Pr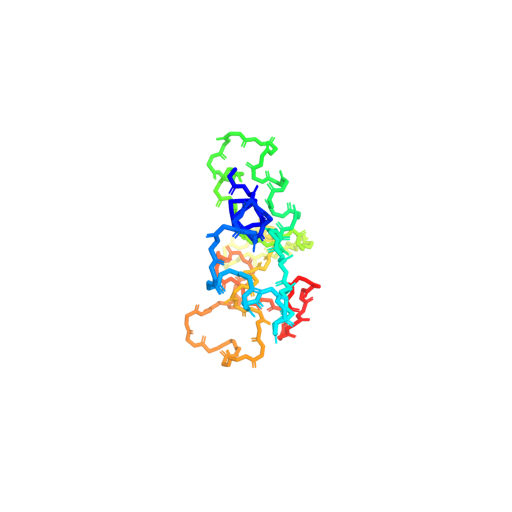otein AF-A0A2G9TCB2-F1 (afdb_monomer_lite)

pLDDT: mean 94.55, std 7.41, range [45.91, 98.31]

Sequence (111 aa):
MYGELVFQLIADYDTDPLVHRAVDQLNFYLFPVLNPDGYEYSRSGVSPMIRLWRKNRSAMICKKDQWFRERCCGGVDLNRNFDWFWGEIGSSSDRCSEIYQGKAPFSEAES

InterPro domains:
  IPR000834 Peptidase M14, carboxypeptidase A [PF00246] (5-110)
  IPR000834 Peptidase M14, carboxypeptidase A [PS52035] (1-111)

Structure (mmCIF, N/CA/C/O backbone):
data_AF-A0A2G9TCB2-F1
#
_entry.id   AF-A0A2G9TCB2-F1
#
loop_
_atom_site.group_PDB
_atom_site.id
_atom_site.type_symbol
_atom_site.label_atom_id
_atom_site.label_alt_id
_atom_site.label_comp_id
_atom_site.label_asym_id
_atom_site.label_entity_id
_atom_site.label_seq_id
_atom_site.pdbx_PDB_ins_code
_atom_site.Cartn_x
_atom_site.Cartn_y
_atom_site.Cartn_z
_atom_site.occupancy
_atom_site.B_iso_or_equiv
_atom_site.auth_seq_id
_atom_site.auth_comp_id
_atom_site.auth_asym_id
_atom_site.auth_atom_id
_atom_site.pdbx_PDB_model_num
ATOM 1 N N . MET A 1 1 ? 3.662 3.176 16.677 1.00 45.91 1 MET A N 1
ATOM 2 C CA . MET A 1 1 ? 2.333 3.815 16.606 1.00 45.91 1 MET A CA 1
ATOM 3 C C . MET A 1 1 ? 1.400 2.963 15.737 1.00 45.91 1 MET A C 1
ATOM 5 O O . MET A 1 1 ? 0.760 3.462 14.829 1.00 45.91 1 MET A O 1
ATOM 9 N N . TYR A 1 2 ? 1.361 1.652 15.989 1.00 51.06 2 TYR A N 1
ATOM 10 C CA . TYR A 1 2 ? 0.384 0.729 15.410 1.00 51.06 2 TYR A CA 1
ATOM 11 C C . TYR A 1 2 ? -0.328 0.130 16.614 1.00 51.06 2 TYR A C 1
ATOM 13 O O . TYR A 1 2 ? 0.355 -0.345 17.520 1.00 51.06 2 TYR A O 1
ATOM 21 N N . GLY A 1 3 ? -1.653 0.226 16.667 1.00 62.31 3 GLY A N 1
ATOM 22 C CA . GLY A 1 3 ? -2.432 -0.374 17.751 1.00 62.31 3 GLY A CA 1
ATOM 23 C C . GLY A 1 3 ? -3.238 0.587 18.614 1.00 62.31 3 GLY A C 1
ATOM 24 O O . GLY A 1 3 ? -3.885 0.106 19.525 1.00 62.31 3 GLY A O 1
ATOM 25 N N . GLU A 1 4 ? -3.267 1.893 18.339 1.00 85.12 4 GLU A N 1
ATOM 26 C CA . GLU A 1 4 ? -4.092 2.818 19.136 1.00 85.12 4 GLU A CA 1
ATOM 27 C C . GLU A 1 4 ? -5.590 2.507 18.995 1.00 85.12 4 GLU A C 1
ATOM 29 O O . GLU A 1 4 ? -6.279 2.398 19.998 1.00 85.12 4 GLU A O 1
ATOM 34 N N . LEU A 1 5 ? -6.065 2.208 17.778 1.00 89.69 5 LEU A N 1
ATOM 35 C CA . LEU A 1 5 ? -7.454 1.784 17.560 1.00 89.69 5 LEU A CA 1
ATOM 36 C C . LEU A 1 5 ? -7.759 0.415 18.184 1.00 89.69 5 LEU A C 1
ATOM 38 O O . LEU A 1 5 ? -8.781 0.261 18.834 1.00 89.69 5 LEU A O 1
ATOM 42 N N . VAL A 1 6 ? -6.879 -0.581 18.012 1.00 92.88 6 VAL A N 1
ATOM 43 C CA . VAL A 1 6 ? -7.064 -1.906 18.642 1.00 92.88 6 VAL A CA 1
ATOM 44 C C . VAL A 1 6 ? -7.109 -1.760 20.159 1.00 92.88 6 VAL A C 1
ATOM 46 O O . VAL A 1 6 ? -7.960 -2.351 20.812 1.00 92.88 6 VAL A O 1
ATOM 49 N N . PHE A 1 7 ? -6.207 -0.951 20.712 1.00 93.38 7 PHE A N 1
ATOM 50 C CA . PHE A 1 7 ? -6.160 -0.674 22.136 1.00 93.38 7 PHE A CA 1
ATOM 51 C C . PHE A 1 7 ? -7.431 0.030 22.603 1.00 93.38 7 PHE A C 1
ATOM 53 O O . PHE A 1 7 ? -7.989 -0.389 23.604 1.00 93.38 7 PHE A O 1
ATOM 60 N N . GLN A 1 8 ? -7.930 1.018 21.859 1.00 93.56 8 GLN A N 1
ATOM 61 C CA . GLN A 1 8 ? -9.178 1.712 22.170 1.00 93.56 8 GLN A CA 1
ATOM 62 C C . GLN A 1 8 ? -10.379 0.755 22.170 1.00 93.56 8 GLN A C 1
ATOM 64 O O . GLN A 1 8 ? -11.155 0.744 23.120 1.00 93.56 8 GLN A O 1
ATOM 69 N N . LEU A 1 9 ? -10.495 -0.108 21.152 1.00 95.06 9 LEU A N 1
ATOM 70 C CA . LEU A 1 9 ? -11.574 -1.099 21.067 1.00 95.06 9 LEU A CA 1
ATOM 71 C C . LEU A 1 9 ? -11.577 -2.078 22.252 1.00 95.06 9 LEU A C 1
ATOM 73 O O . LEU A 1 9 ? -12.637 -2.573 22.613 1.00 95.06 9 LEU A O 1
ATOM 77 N N . ILE A 1 10 ? -10.411 -2.361 22.844 1.00 94.88 10 ILE A N 1
ATOM 78 C CA . ILE A 1 10 ? -10.273 -3.248 24.010 1.00 94.88 10 ILE A CA 1
ATOM 79 C C . ILE A 1 10 ? -10.472 -2.477 25.320 1.00 94.88 10 ILE A C 1
ATOM 81 O O . ILE A 1 10 ? -11.233 -2.910 26.179 1.00 94.88 10 ILE A O 1
ATOM 85 N N . ALA A 1 11 ? -9.761 -1.363 25.492 1.00 96.12 11 ALA A N 1
ATOM 86 C CA . ALA A 1 11 ? -9.701 -0.610 26.741 1.00 96.12 11 ALA A CA 1
ATOM 87 C C . ALA A 1 11 ? -11.038 0.053 27.083 1.00 96.12 11 ALA A C 1
ATOM 89 O O . ALA A 1 11 ? -11.394 0.128 28.259 1.00 96.12 11 ALA A O 1
ATOM 90 N N . ASP A 1 12 ? -11.782 0.480 26.061 1.00 97.06 12 ASP A N 1
ATOM 91 C CA . ASP A 1 12 ? -13.019 1.232 26.243 1.00 97.06 12 ASP A CA 1
ATOM 92 C C . ASP A 1 12 ? -14.278 0.363 26.088 1.00 97.06 12 ASP A C 1
ATOM 94 O O . ASP A 1 12 ? -15.395 0.869 26.170 1.00 97.06 12 ASP A O 1
ATOM 98 N N . TYR A 1 13 ? -14.131 -0.952 25.889 1.00 97.31 13 TYR A N 1
ATOM 99 C CA . TYR A 1 13 ? -15.259 -1.855 25.632 1.00 97.31 13 TYR A CA 1
ATOM 100 C C . TYR A 1 13 ? -16.314 -1.849 26.751 1.00 97.31 13 TYR A C 1
ATOM 102 O O . TYR A 1 13 ? -17.511 -1.856 26.468 1.00 97.31 13 TYR A O 1
ATOM 110 N N . ASP A 1 14 ? -15.880 -1.809 28.013 1.00 97.56 14 ASP A N 1
ATOM 111 C CA . ASP A 1 14 ? -16.776 -1.812 29.179 1.00 97.56 14 ASP A CA 1
ATOM 112 C C . ASP A 1 14 ? -17.143 -0.399 29.664 1.00 97.56 14 ASP A C 1
ATOM 114 O O . ASP A 1 14 ? -18.001 -0.241 30.536 1.00 97.56 14 ASP A O 1
ATOM 118 N N . THR A 1 15 ? -16.486 0.641 29.142 1.00 97.62 15 THR A N 1
ATOM 119 C CA . THR A 1 15 ? -16.588 2.016 29.659 1.00 97.62 15 THR A CA 1
ATOM 120 C C . THR A 1 15 ? -17.257 2.983 28.684 1.00 97.62 15 THR A C 1
ATOM 122 O O . THR A 1 15 ? -17.894 3.937 29.136 1.00 97.62 15 THR A O 1
ATOM 125 N N . ASP A 1 16 ? -17.184 2.733 27.373 1.00 97.94 16 ASP A N 1
ATOM 126 C CA . ASP A 1 16 ? -17.820 3.536 26.328 1.00 97.94 16 ASP A CA 1
ATOM 127 C C . ASP A 1 16 ? -18.964 2.752 25.638 1.00 97.94 16 ASP A C 1
ATOM 129 O O . ASP A 1 16 ? -18.721 1.823 24.860 1.00 97.94 16 ASP A O 1
ATOM 133 N N . PRO A 1 17 ? -20.239 3.152 25.836 1.00 97.81 17 PRO A N 1
ATOM 134 C CA . PRO A 1 17 ? -21.396 2.516 25.198 1.00 97.81 17 PRO A CA 1
ATOM 135 C C . PRO A 1 17 ? -21.399 2.558 23.661 1.00 97.81 17 PRO A C 1
ATOM 137 O O . PRO A 1 17 ? -22.150 1.812 23.022 1.00 97.81 17 PRO A O 1
ATOM 140 N N . LEU A 1 18 ? -20.648 3.468 23.035 1.00 97.12 18 LEU A N 1
ATOM 141 C CA . LEU A 1 18 ? -20.465 3.491 21.586 1.00 97.12 18 LEU A CA 1
ATOM 142 C C . LEU A 1 18 ? -19.495 2.394 21.148 1.00 97.12 18 LEU A C 1
ATOM 144 O O . LEU A 1 18 ? -19.825 1.657 20.219 1.00 97.12 18 LEU A O 1
ATOM 148 N N . VAL A 1 19 ? -18.350 2.264 21.824 1.00 97.44 19 VAL A N 1
ATOM 149 C CA . VAL A 1 19 ? -17.357 1.214 21.543 1.00 97.44 19 VAL A CA 1
ATOM 150 C C . VAL A 1 19 ? -17.968 -0.160 21.782 1.00 97.44 19 VAL A C 1
ATOM 152 O O . VAL A 1 19 ? -17.907 -1.002 20.891 1.00 97.44 19 VAL A O 1
ATOM 155 N N . HIS A 1 20 ? -18.657 -0.345 22.909 1.00 98.06 20 HIS A N 1
ATOM 156 C CA . HIS A 1 20 ? -19.368 -1.581 23.233 1.00 98.06 20 HIS A CA 1
ATOM 157 C C . HIS A 1 20 ? -20.306 -2.025 22.100 1.00 98.06 20 HIS A C 1
ATOM 159 O O . HIS A 1 20 ? -20.175 -3.115 21.546 1.00 98.06 20 HIS A O 1
ATOM 165 N N . ARG A 1 21 ? -21.215 -1.134 21.672 1.00 98.25 21 ARG A N 1
ATOM 166 C CA . ARG A 1 21 ? -22.160 -1.430 20.582 1.00 98.25 21 ARG A CA 1
ATOM 167 C C . ARG A 1 21 ? -21.462 -1.681 19.253 1.00 98.25 21 ARG A C 1
ATOM 169 O O . ARG A 1 21 ? -21.920 -2.521 18.486 1.00 98.25 21 ARG A O 1
ATOM 176 N N . ALA A 1 22 ? -20.394 -0.943 18.961 1.00 97.19 22 ALA A N 1
ATOM 177 C CA . ALA A 1 22 ? -19.647 -1.121 17.727 1.00 97.19 22 ALA A CA 1
ATOM 178 C C . ALA A 1 22 ? -18.985 -2.506 17.680 1.00 97.19 22 ALA A C 1
ATOM 180 O O . ALA A 1 22 ? -19.101 -3.183 16.664 1.00 97.19 22 ALA A O 1
ATOM 181 N N . VAL A 1 23 ? -18.350 -2.940 18.773 1.00 96.94 23 VAL A N 1
ATOM 182 C CA . VAL A 1 23 ? -17.704 -4.259 18.880 1.00 96.94 23 VAL A CA 1
ATOM 183 C C . VAL A 1 23 ? -18.721 -5.402 18.801 1.00 96.94 23 VAL A C 1
ATOM 185 O O . VAL A 1 23 ? -18.461 -6.377 18.104 1.00 96.94 23 VAL A O 1
ATOM 188 N N . ASP A 1 24 ? -19.895 -5.263 19.419 1.00 97.94 24 ASP A N 1
ATOM 189 C CA . ASP A 1 24 ? -20.930 -6.309 19.398 1.00 97.94 24 ASP A CA 1
ATOM 190 C C . ASP A 1 24 ? -21.649 -6.455 18.050 1.00 97.94 24 ASP A C 1
ATOM 192 O O . ASP A 1 24 ? -22.148 -7.531 17.713 1.00 97.94 24 ASP A O 1
ATOM 196 N N . GLN A 1 25 ? -21.761 -5.368 17.282 1.00 98.31 25 GLN A N 1
ATOM 197 C CA . GLN A 1 25 ? -22.601 -5.326 16.078 1.00 98.31 25 GLN A CA 1
ATOM 198 C C . GLN A 1 25 ? -21.808 -5.314 14.769 1.00 98.31 25 GLN A C 1
ATOM 200 O O . GLN A 1 25 ? -22.396 -5.521 13.705 1.00 98.31 25 GLN A O 1
ATOM 205 N N . LEU A 1 26 ? -20.497 -5.068 14.817 1.00 97.56 26 LEU A N 1
ATOM 206 C CA . LEU A 1 26 ? -19.637 -4.969 13.641 1.00 97.56 26 LEU A CA 1
ATOM 207 C C . LEU A 1 26 ? -18.489 -5.973 13.708 1.00 97.56 26 LEU A C 1
ATOM 209 O O . LEU A 1 26 ? -17.993 -6.329 14.769 1.00 97.56 26 LEU A O 1
ATOM 213 N N . ASN A 1 27 ? -18.005 -6.369 12.532 1.00 96.38 27 ASN A N 1
ATOM 214 C CA . ASN A 1 27 ? -16.754 -7.107 12.408 1.00 96.38 27 ASN A CA 1
ATOM 215 C C . ASN A 1 27 ? -15.651 -6.147 11.962 1.00 96.38 27 ASN A C 1
ATOM 217 O O . ASN A 1 27 ? -15.755 -5.529 10.900 1.00 96.38 27 ASN A O 1
ATOM 221 N N . PHE A 1 28 ? -14.585 -6.045 12.753 1.00 94.75 28 PHE A N 1
ATOM 222 C CA . PHE A 1 28 ? -13.427 -5.217 12.432 1.00 94.75 28 PHE A CA 1
ATOM 223 C C . PHE A 1 28 ? -12.334 -6.063 11.776 1.00 94.75 28 PHE A C 1
ATOM 225 O O . PHE A 1 28 ? -11.750 -6.939 12.408 1.00 94.75 28 PHE A O 1
ATOM 232 N N . TYR A 1 29 ? -12.018 -5.761 10.517 1.00 94.50 29 TYR A N 1
ATOM 233 C CA . TYR A 1 29 ? -10.865 -6.326 9.814 1.00 94.50 29 TYR A CA 1
ATOM 234 C C . TYR A 1 29 ? -9.756 -5.278 9.776 1.00 94.50 29 TYR A C 1
ATOM 236 O O . TYR A 1 29 ? -9.870 -4.261 9.092 1.00 94.50 29 TYR A O 1
ATOM 244 N N . LEU A 1 30 ? -8.699 -5.500 10.556 1.00 92.94 30 LEU A N 1
ATOM 245 C CA . LEU A 1 30 ? -7.633 -4.525 10.769 1.00 92.94 30 LEU A CA 1
ATOM 246 C C . LEU A 1 30 ? -6.325 -5.036 10.164 1.00 92.94 30 LEU A C 1
ATOM 248 O O . LEU A 1 30 ? -5.773 -6.039 10.609 1.00 92.94 30 LEU A O 1
ATOM 252 N N . PHE A 1 31 ? -5.807 -4.304 9.180 1.00 92.75 31 PHE A N 1
ATOM 253 C CA . PHE A 1 31 ? -4.550 -4.611 8.497 1.00 92.75 31 PHE A CA 1
ATOM 254 C C . PHE A 1 31 ? -3.531 -3.503 8.803 1.00 92.75 31 PHE A C 1
ATOM 256 O O . PHE A 1 31 ? -3.487 -2.498 8.094 1.00 92.75 31 PHE A O 1
ATOM 263 N N . PRO A 1 32 ? -2.726 -3.625 9.877 1.00 91.81 32 PRO A N 1
ATOM 264 C CA . PRO A 1 32 ? -1.855 -2.537 10.332 1.00 91.81 32 PRO A CA 1
ATOM 265 C C . PRO A 1 32 ? -0.735 -2.208 9.339 1.00 91.81 32 PRO A C 1
ATOM 267 O O . PRO A 1 32 ? -0.265 -1.072 9.293 1.00 91.81 32 PRO A O 1
ATOM 270 N N . VAL A 1 33 ? -0.303 -3.197 8.551 1.00 95.44 33 VAL A N 1
ATOM 271 C CA . VAL A 1 33 ? 0.731 -3.050 7.526 1.00 95.44 33 VAL A CA 1
ATOM 272 C C . VAL A 1 33 ? 0.327 -3.873 6.303 1.00 95.44 33 VAL A C 1
ATOM 274 O O . VAL A 1 33 ? 0.488 -5.088 6.300 1.00 95.44 33 VAL A O 1
ATOM 277 N N . LEU A 1 34 ? -0.193 -3.210 5.265 1.00 95.81 34 LEU A N 1
ATOM 278 C CA . LEU A 1 34 ? -0.543 -3.850 3.985 1.00 95.81 34 LEU A CA 1
ATOM 279 C C . LEU A 1 34 ? 0.679 -4.106 3.087 1.00 95.81 34 LEU A C 1
ATOM 281 O O . LEU A 1 34 ? 0.654 -5.018 2.279 1.00 95.81 34 LEU A O 1
ATOM 285 N N . ASN A 1 35 ? 1.753 -3.327 3.257 1.00 97.62 35 ASN A N 1
ATOM 286 C CA . ASN A 1 35 ? 3.011 -3.423 2.502 1.00 97.62 35 ASN A CA 1
ATOM 287 C C . ASN A 1 35 ? 4.164 -3.826 3.451 1.00 97.62 35 ASN A C 1
ATOM 289 O O . ASN A 1 35 ? 4.952 -2.960 3.855 1.00 97.62 35 ASN A O 1
ATOM 293 N N . PRO A 1 36 ? 4.213 -5.086 3.931 1.00 96.94 36 PRO A N 1
ATOM 294 C CA . PRO A 1 36 ? 5.166 -5.507 4.961 1.00 96.94 36 PRO A CA 1
ATOM 295 C C . PRO A 1 36 ? 6.622 -5.467 4.482 1.00 96.94 36 PRO A C 1
ATOM 297 O O . PRO A 1 36 ? 7.511 -5.042 5.218 1.00 96.94 36 PRO A O 1
ATOM 300 N N . ASP A 1 37 ? 6.869 -5.847 3.236 1.00 97.19 37 ASP A N 1
ATOM 301 C CA . ASP A 1 37 ? 8.169 -5.841 2.570 1.00 97.19 37 ASP A CA 1
ATOM 302 C C . ASP A 1 37 ? 8.711 -4.419 2.348 1.00 97.19 37 ASP A C 1
ATOM 304 O O . ASP A 1 37 ? 9.876 -4.144 2.650 1.00 97.19 37 ASP A O 1
ATOM 308 N N . GLY A 1 38 ? 7.879 -3.481 1.887 1.00 97.44 38 GLY A N 1
ATOM 309 C CA . GLY A 1 38 ? 8.242 -2.065 1.805 1.00 97.44 38 GLY A CA 1
ATOM 310 C C . GLY A 1 38 ? 8.476 -1.446 3.187 1.00 97.44 38 GLY A C 1
ATOM 311 O O . GLY A 1 38 ? 9.424 -0.676 3.377 1.00 97.44 38 GLY A O 1
ATOM 312 N N . TYR A 1 39 ? 7.665 -1.829 4.178 1.00 97.25 39 TYR A N 1
ATOM 313 C CA . TYR A 1 39 ? 7.810 -1.373 5.559 1.00 97.25 39 TYR A CA 1
ATOM 314 C C . TYR A 1 39 ? 9.130 -1.842 6.196 1.00 97.25 39 TYR A C 1
ATOM 316 O O . TYR A 1 39 ? 9.821 -1.038 6.827 1.00 97.25 39 TYR A O 1
ATOM 324 N N . GLU A 1 40 ? 9.518 -3.111 6.028 1.00 97.88 40 GLU A N 1
ATOM 325 C CA . GLU A 1 40 ? 10.842 -3.631 6.423 1.00 97.88 40 GLU A CA 1
ATOM 326 C C . GLU A 1 40 ? 11.974 -2.929 5.665 1.00 97.88 40 GLU A C 1
ATOM 328 O O . GLU A 1 40 ? 12.923 -2.438 6.281 1.00 97.88 40 GLU A O 1
ATOM 333 N N . TYR A 1 41 ? 11.850 -2.777 4.342 1.00 97.25 41 TYR A N 1
ATOM 334 C CA . TYR A 1 41 ? 12.877 -2.115 3.539 1.00 97.25 41 TYR A CA 1
ATOM 335 C C . TYR A 1 41 ? 13.157 -0.689 4.022 1.00 97.25 41 TYR A C 1
ATOM 337 O O . TYR A 1 41 ? 14.320 -0.333 4.206 1.00 97.25 41 TYR A O 1
ATOM 345 N N . SER A 1 42 ? 12.125 0.098 4.338 1.00 97.44 42 SER A N 1
ATOM 346 C CA . SER A 1 42 ? 12.298 1.473 4.834 1.00 97.44 42 SER A CA 1
ATOM 347 C C . SER A 1 42 ? 13.083 1.589 6.151 1.00 97.44 42 SER A C 1
ATOM 349 O O . SER A 1 42 ? 13.607 2.657 6.468 1.00 97.44 42 SER A O 1
ATOM 351 N N . ARG A 1 43 ? 13.193 0.495 6.916 1.00 97.44 43 ARG A N 1
ATOM 352 C CA . ARG A 1 43 ? 13.935 0.410 8.184 1.00 97.44 43 ARG A CA 1
ATOM 353 C C . ARG A 1 43 ? 15.324 -0.213 8.032 1.00 97.44 43 ARG A C 1
ATOM 355 O O . ARG A 1 43 ? 16.108 -0.167 8.974 1.00 97.44 43 ARG A O 1
ATOM 362 N N . SER A 1 44 ? 15.655 -0.732 6.850 1.00 97.62 44 SER A N 1
ATOM 363 C CA . SER A 1 44 ? 16.963 -1.334 6.556 1.00 97.62 44 SER A CA 1
ATOM 364 C C . SER A 1 44 ? 18.104 -0.318 6.417 1.00 97.62 44 SER A C 1
ATOM 366 O O . SER A 1 44 ? 19.273 -0.697 6.399 1.00 97.62 44 SER A O 1
ATOM 368 N N . GLY A 1 45 ? 17.797 0.981 6.335 1.00 96.56 45 GLY A N 1
ATOM 369 C CA . GLY A 1 45 ? 18.808 2.021 6.198 1.00 96.56 45 GLY A CA 1
ATOM 370 C C . GLY A 1 45 ? 18.261 3.434 6.363 1.00 96.56 45 GLY A C 1
ATOM 371 O O . GLY A 1 45 ? 17.068 3.687 6.227 1.00 96.56 45 GLY A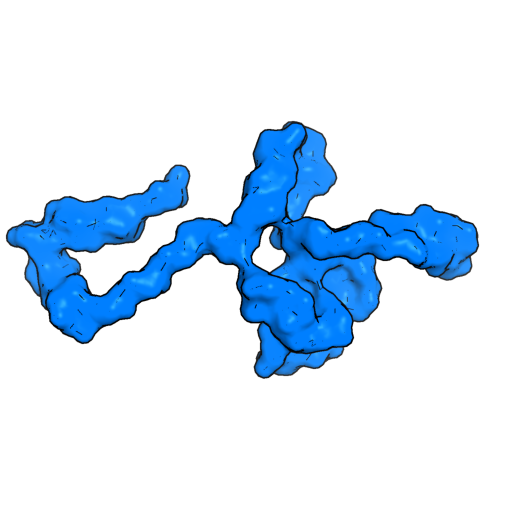 O 1
ATOM 372 N N . VAL A 1 46 ? 19.167 4.373 6.640 1.00 96.00 46 VAL A N 1
ATOM 373 C CA . VAL A 1 46 ? 18.833 5.787 6.898 1.00 96.00 46 VAL A CA 1
ATOM 374 C C . VAL A 1 46 ? 18.920 6.677 5.658 1.00 96.00 46 VAL A C 1
ATOM 376 O O . VAL A 1 46 ? 18.495 7.829 5.701 1.00 96.00 46 VAL A O 1
ATOM 379 N N . SER A 1 47 ? 19.463 6.162 4.548 1.00 97.62 47 SER A N 1
ATOM 380 C CA . SER A 1 47 ? 19.514 6.905 3.285 1.00 97.62 47 SER A CA 1
ATOM 381 C C . SER A 1 47 ? 18.097 7.289 2.847 1.00 97.62 47 SER A C 1
ATOM 383 O O . SER A 1 47 ? 17.218 6.424 2.898 1.00 97.62 47 SER A O 1
ATOM 385 N N . PRO A 1 48 ? 17.857 8.519 2.353 1.00 95.38 48 PRO A N 1
ATOM 386 C CA . PRO A 1 48 ? 16.544 8.928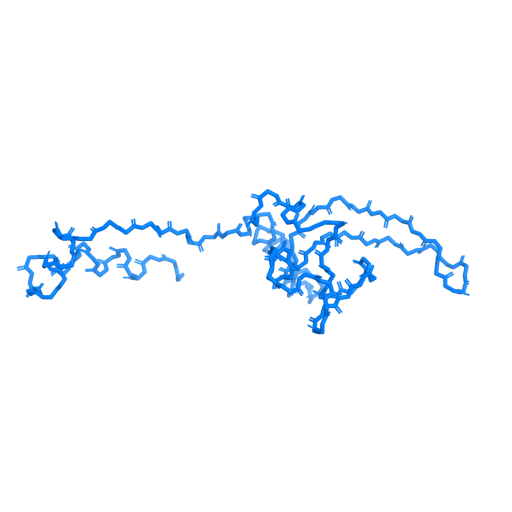 1.858 1.00 95.38 48 PRO A CA 1
ATOM 387 C C . PRO A 1 48 ? 15.954 7.967 0.820 1.00 95.38 48 PRO A C 1
ATOM 389 O O . PRO A 1 48 ? 14.755 7.722 0.836 1.00 95.38 48 PRO A O 1
ATOM 392 N N . MET A 1 49 ? 16.795 7.353 -0.022 1.00 91.81 49 MET A N 1
ATOM 393 C CA . MET A 1 49 ? 16.362 6.380 -1.038 1.00 91.81 49 MET A CA 1
ATOM 394 C C . MET A 1 49 ? 15.747 5.104 -0.441 1.00 91.81 49 MET A C 1
ATOM 396 O O . MET A 1 49 ? 14.960 4.433 -1.099 1.00 91.81 49 MET A O 1
ATOM 400 N N . ILE A 1 50 ? 16.118 4.765 0.796 1.00 95.88 50 ILE A N 1
ATOM 401 C CA . ILE A 1 50 ? 15.621 3.595 1.523 1.00 95.88 50 ILE A CA 1
ATOM 402 C C . ILE A 1 50 ? 14.506 4.033 2.468 1.00 95.88 50 ILE A C 1
ATOM 404 O O . ILE A 1 50 ? 13.388 3.532 2.403 1.00 95.88 50 ILE A O 1
ATOM 408 N N . ARG A 1 51 ? 14.787 5.024 3.318 1.00 97.31 51 ARG A N 1
ATOM 409 C CA . ARG A 1 51 ? 13.889 5.453 4.390 1.00 97.31 51 ARG A CA 1
ATOM 410 C C . ARG A 1 51 ? 12.555 6.002 3.885 1.00 97.31 51 ARG A C 1
ATOM 412 O O . ARG A 1 51 ? 11.561 5.897 4.606 1.00 97.31 51 ARG A O 1
ATOM 419 N N . LEU A 1 52 ? 12.547 6.592 2.688 1.00 96.69 52 LEU A N 1
ATOM 420 C CA . LEU A 1 52 ? 11.363 7.167 2.042 1.00 96.69 52 LEU A CA 1
ATOM 421 C C . LEU A 1 52 ? 10.742 6.236 0.990 1.00 96.69 52 LEU A C 1
ATOM 423 O O . LEU A 1 52 ? 9.892 6.674 0.218 1.00 96.69 52 LEU A O 1
ATOM 427 N N . TRP A 1 53 ? 11.154 4.965 0.942 1.00 97.25 53 TRP A N 1
ATOM 428 C CA . TRP A 1 53 ? 10.574 3.989 0.026 1.00 97.25 53 TRP A CA 1
ATOM 429 C C . TRP A 1 53 ? 9.068 3.823 0.269 1.00 97.25 53 TRP A C 1
ATOM 431 O O . TRP A 1 53 ? 8.626 3.679 1.409 1.00 97.25 53 TRP A O 1
ATOM 441 N N . ARG A 1 54 ? 8.289 3.828 -0.818 1.00 96.88 54 ARG A N 1
ATOM 442 C CA . ARG A 1 54 ? 6.815 3.806 -0.783 1.00 96.88 54 ARG A CA 1
ATOM 443 C C . ARG A 1 54 ? 6.196 2.592 -1.478 1.00 96.88 54 ARG A C 1
ATOM 445 O O . ARG A 1 54 ? 5.141 2.124 -1.057 1.00 96.88 54 ARG A O 1
ATOM 452 N N . LYS A 1 55 ? 6.819 2.112 -2.554 1.00 97.56 55 LYS A N 1
ATOM 453 C CA . LYS A 1 55 ? 6.327 0.981 -3.356 1.00 97.56 55 LYS A CA 1
ATOM 454 C C . LYS A 1 55 ? 6.446 -0.343 -2.589 1.00 97.56 55 LYS A C 1
ATOM 456 O O . LYS A 1 55 ? 7.083 -0.391 -1.535 1.00 97.56 55 LYS A O 1
ATOM 461 N N . ASN A 1 56 ? 5.886 -1.432 -3.106 1.00 97.88 56 ASN A N 1
ATOM 462 C CA . ASN A 1 56 ? 6.265 -2.767 -2.624 1.00 97.88 56 ASN A CA 1
ATOM 463 C C . ASN A 1 56 ? 7.691 -3.141 -3.099 1.00 97.88 56 ASN A C 1
ATOM 465 O O . ASN A 1 56 ? 8.432 -2.304 -3.638 1.00 97.88 56 ASN A O 1
ATOM 469 N N . ARG A 1 57 ? 8.113 -4.387 -2.882 1.00 97.31 57 ARG A N 1
ATOM 470 C CA . ARG A 1 57 ? 9.441 -4.925 -3.220 1.00 97.31 57 ARG A CA 1
ATOM 471 C C . ARG A 1 57 ? 9.394 -5.980 -4.320 1.00 97.31 57 ARG A C 1
ATOM 473 O O . ARG A 1 57 ? 10.280 -6.835 -4.385 1.00 97.31 57 ARG A O 1
ATOM 480 N N . SER A 1 58 ? 8.435 -5.880 -5.241 1.00 96.00 58 SER A N 1
ATOM 481 C CA . SER A 1 58 ? 8.431 -6.731 -6.430 1.00 96.00 58 SER A CA 1
ATOM 482 C C . SER A 1 58 ? 9.726 -6.621 -7.236 1.00 96.00 58 SER A C 1
ATOM 484 O O . SER A 1 58 ? 10.432 -5.603 -7.214 1.00 96.00 58 SER A O 1
ATOM 486 N N . ALA A 1 59 ? 10.053 -7.719 -7.923 1.00 95.06 59 ALA A N 1
ATOM 487 C CA . ALA A 1 59 ? 11.368 -7.961 -8.499 1.00 95.06 59 ALA A CA 1
ATOM 488 C C . ALA A 1 59 ? 11.885 -6.798 -9.357 1.00 95.06 59 ALA A C 1
ATOM 490 O O . ALA A 1 59 ? 11.160 -6.175 -10.143 1.00 95.06 59 ALA A O 1
ATOM 491 N N . MET A 1 60 ? 13.185 -6.542 -9.228 1.00 94.62 60 MET A N 1
ATOM 492 C CA . MET A 1 60 ? 13.863 -5.524 -10.010 1.00 94.62 60 MET A CA 1
ATOM 493 C C . MET A 1 60 ? 14.048 -6.003 -11.452 1.00 94.62 60 MET A C 1
ATOM 495 O O . MET A 1 60 ? 14.581 -7.083 -11.692 1.00 94.62 60 MET A O 1
ATOM 499 N N . ILE A 1 61 ? 13.613 -5.189 -12.413 1.00 94.44 61 ILE A N 1
ATOM 500 C CA . ILE A 1 61 ? 13.769 -5.462 -13.844 1.00 94.44 61 ILE A CA 1
ATOM 501 C C . ILE A 1 61 ? 14.600 -4.342 -14.461 1.00 94.44 61 ILE A C 1
ATOM 503 O O . ILE A 1 61 ? 14.311 -3.159 -14.260 1.00 94.44 61 ILE A O 1
ATOM 507 N N . CYS A 1 62 ? 15.623 -4.730 -15.218 1.00 94.69 62 CYS A N 1
ATOM 508 C CA . CYS A 1 62 ? 16.528 -3.828 -15.917 1.00 94.69 62 CYS A CA 1
ATOM 509 C C . CYS A 1 62 ? 16.079 -3.627 -17.366 1.00 94.69 62 CYS A C 1
ATOM 511 O O . CYS A 1 62 ? 15.766 -4.585 -18.071 1.00 94.69 62 CYS A O 1
ATOM 513 N N . LYS A 1 63 ? 16.036 -2.370 -17.813 1.00 91.00 63 LYS A N 1
ATOM 514 C CA . LYS A 1 63 ? 15.796 -1.994 -19.212 1.00 91.00 63 LYS A CA 1
ATOM 515 C C . LYS A 1 63 ? 16.756 -0.885 -19.623 1.00 91.00 63 LYS A C 1
ATOM 517 O O . LYS A 1 63 ? 17.154 -0.076 -18.785 1.00 91.00 63 LYS A O 1
ATOM 522 N N . LYS A 1 64 ? 17.103 -0.817 -20.910 1.00 92.25 64 LYS A N 1
ATOM 523 C CA . LYS A 1 64 ? 17.814 0.349 -21.445 1.00 92.25 64 LYS A CA 1
ATOM 524 C C . LYS A 1 64 ? 16.866 1.544 -21.506 1.00 92.25 64 LYS A C 1
ATOM 526 O O . LYS A 1 64 ? 15.729 1.404 -21.955 1.00 92.25 64 LYS A O 1
ATOM 531 N N . ASP A 1 65 ? 17.315 2.696 -21.022 1.00 87.62 65 ASP A N 1
ATOM 532 C CA . ASP A 1 65 ? 16.594 3.955 -21.186 1.00 87.62 65 ASP A CA 1
ATOM 533 C C . ASP A 1 65 ? 16.803 4.542 -22.595 1.00 87.62 65 ASP A C 1
ATOM 535 O O . ASP A 1 65 ? 17.524 3.985 -23.427 1.00 87.62 65 ASP A O 1
ATOM 539 N N . GLN A 1 66 ? 16.176 5.688 -22.870 1.00 89.31 66 GLN A N 1
ATOM 540 C CA . GLN A 1 66 ? 16.297 6.397 -24.152 1.00 89.31 66 GLN A CA 1
ATOM 541 C C . GLN A 1 66 ? 17.737 6.830 -24.501 1.00 89.31 66 GLN A C 1
ATOM 543 O O . GLN A 1 66 ? 18.006 7.199 -25.638 1.00 89.31 66 GLN A O 1
ATOM 548 N N . TRP A 1 67 ? 18.659 6.783 -23.533 1.00 93.00 67 TRP A N 1
ATOM 549 C CA . TRP A 1 67 ? 20.076 7.118 -23.675 1.00 93.00 67 TRP A CA 1
ATOM 550 C C . TRP A 1 67 ? 20.972 5.868 -23.659 1.00 93.00 67 TRP A C 1
ATOM 552 O O . TRP A 1 67 ? 22.177 5.977 -23.441 1.00 93.00 67 TRP A O 1
ATOM 562 N N . PHE A 1 68 ? 20.396 4.679 -23.874 1.00 92.06 68 PHE A N 1
ATOM 563 C CA . PHE A 1 68 ? 21.077 3.378 -23.875 1.00 92.06 68 PHE A CA 1
ATOM 564 C C . PHE A 1 68 ? 21.742 2.981 -22.549 1.00 92.06 68 PHE A C 1
ATOM 566 O O . PHE A 1 68 ? 22.551 2.048 -22.525 1.00 92.06 68 PHE A O 1
ATOM 573 N N . ARG A 1 69 ? 21.376 3.623 -21.435 1.00 93.25 69 ARG A N 1
ATOM 574 C CA . ARG A 1 69 ? 21.879 3.268 -20.103 1.00 93.25 69 ARG A CA 1
ATOM 575 C C . ARG A 1 69 ? 21.006 2.189 -19.492 1.00 93.25 69 ARG A C 1
ATOM 577 O O . ARG A 1 69 ? 19.784 2.234 -19.613 1.00 93.25 69 ARG A O 1
ATOM 584 N N . GLU A 1 70 ? 21.619 1.231 -18.811 1.00 94.38 70 GLU A N 1
ATOM 585 C CA . GLU A 1 70 ? 20.877 0.226 -18.058 1.00 94.38 70 GLU A CA 1
ATOM 586 C C . GLU A 1 70 ? 20.238 0.860 -16.816 1.00 94.38 70 GLU A C 1
ATOM 588 O O . GLU A 1 70 ? 20.920 1.437 -15.970 1.00 94.38 70 GLU A O 1
ATOM 593 N N . ARG A 1 71 ? 18.908 0.776 -16.722 1.00 94.00 71 ARG A N 1
ATOM 594 C CA . ARG A 1 71 ? 18.122 1.269 -15.590 1.00 94.00 71 ARG A CA 1
AT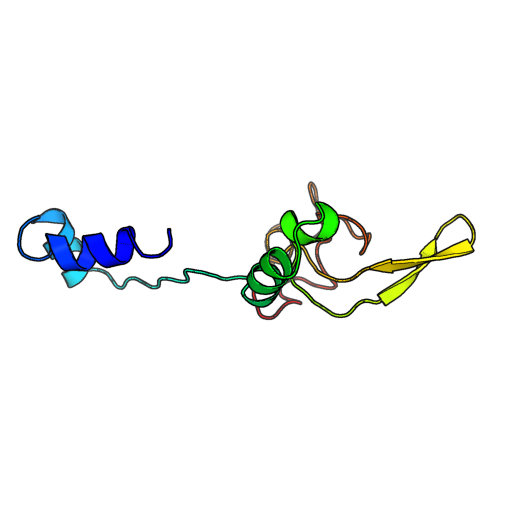OM 595 C C . ARG A 1 71 ? 17.330 0.110 -14.996 1.00 94.00 71 ARG A C 1
ATOM 597 O O . ARG A 1 71 ? 16.446 -0.446 -15.648 1.00 94.00 71 ARG A O 1
ATOM 604 N N . CYS A 1 72 ? 17.650 -0.236 -13.755 1.00 94.50 72 CYS A N 1
ATOM 605 C CA . CYS A 1 72 ? 17.023 -1.315 -13.001 1.00 94.50 72 CYS A CA 1
ATOM 606 C C . CYS A 1 72 ? 16.062 -0.744 -11.964 1.00 94.50 72 CYS A C 1
ATOM 608 O O . CYS A 1 72 ? 16.458 0.071 -11.135 1.00 94.50 72 CYS A O 1
ATOM 610 N N . CYS A 1 73 ? 14.798 -1.160 -12.018 1.00 94.94 73 CYS A N 1
ATOM 611 C CA . CYS A 1 73 ? 13.759 -0.646 -11.130 1.00 94.94 73 CYS A CA 1
ATOM 612 C C . CYS A 1 73 ? 12.868 -1.779 -10.640 1.00 94.94 73 CYS A C 1
ATOM 614 O O . CYS A 1 73 ? 12.494 -2.658 -11.415 1.00 94.94 73 CYS A O 1
ATOM 616 N N . GLY A 1 74 ? 12.548 -1.756 -9.351 1.00 95.19 74 GLY A N 1
ATOM 617 C CA . GLY A 1 74 ? 11.631 -2.691 -8.703 1.00 95.19 74 GLY A CA 1
ATOM 618 C C . GLY A 1 74 ? 10.498 -1.950 -8.007 1.00 95.19 74 GLY A C 1
ATOM 619 O O . GLY A 1 74 ? 10.527 -0.718 -7.896 1.00 95.19 74 GLY A O 1
ATOM 620 N N . GLY A 1 75 ? 9.521 -2.715 -7.541 1.00 97.50 75 GLY A N 1
ATOM 621 C CA . GLY A 1 75 ? 8.372 -2.209 -6.807 1.00 97.50 75 GLY A CA 1
ATOM 622 C C . GLY A 1 75 ? 7.282 -1.582 -7.677 1.00 97.50 75 GLY A C 1
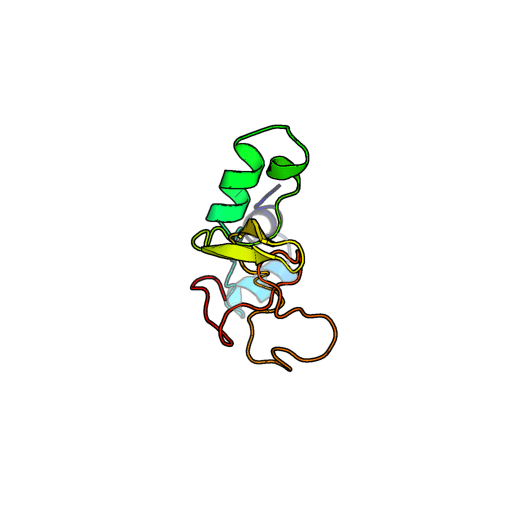ATOM 623 O O . GLY A 1 75 ? 7.549 -0.922 -8.690 1.00 97.50 75 GLY A O 1
ATOM 624 N N . VAL A 1 76 ? 6.053 -1.746 -7.208 1.00 98.19 76 VAL A N 1
ATOM 625 C CA . VAL A 1 76 ? 4.799 -1.191 -7.723 1.00 98.19 76 VAL A CA 1
ATOM 626 C C . VAL A 1 76 ? 4.174 -0.296 -6.651 1.00 98.19 76 VAL A C 1
ATOM 628 O O . VAL A 1 76 ? 4.286 -0.577 -5.456 1.00 98.19 76 VAL A O 1
ATOM 631 N N . ASP A 1 77 ? 3.555 0.812 -7.063 1.00 97.88 77 ASP A N 1
ATOM 632 C CA . ASP A 1 77 ? 2.709 1.598 -6.162 1.00 97.88 77 ASP A CA 1
ATOM 633 C C . ASP A 1 77 ? 1.389 0.845 -5.968 1.00 97.88 77 ASP A C 1
ATOM 635 O O . ASP A 1 77 ? 0.535 0.832 -6.855 1.00 97.88 77 ASP A O 1
ATOM 639 N N . LEU A 1 78 ? 1.229 0.213 -4.803 1.00 97.75 78 LEU A N 1
ATOM 640 C CA . LEU A 1 78 ? 0.043 -0.579 -4.464 1.00 97.75 78 LEU A CA 1
ATOM 641 C C . LEU A 1 78 ? -1.244 0.257 -4.551 1.00 97.75 78 LEU A C 1
ATOM 643 O O . LEU A 1 78 ? -2.269 -0.224 -5.018 1.00 97.75 78 LEU A O 1
ATOM 647 N N . ASN A 1 79 ? -1.185 1.560 -4.246 1.00 97.06 79 ASN A N 1
ATOM 648 C CA . ASN A 1 79 ? -2.342 2.456 -4.365 1.00 97.06 79 ASN A CA 1
ATOM 649 C C . ASN A 1 79 ? -2.623 2.906 -5.818 1.00 97.06 79 ASN A C 1
ATOM 651 O O . ASN A 1 79 ? -3.382 3.848 -6.058 1.00 97.06 79 ASN A O 1
ATOM 655 N N . ARG A 1 80 ? -1.956 2.298 -6.804 1.00 97.69 80 ARG A N 1
ATOM 656 C CA . ARG A 1 80 ? -2.220 2.428 -8.247 1.00 97.69 80 ARG A CA 1
ATOM 657 C C . ARG A 1 80 ? -2.457 1.073 -8.914 1.00 97.69 80 ARG A C 1
ATOM 659 O O . ARG A 1 80 ? -2.571 1.028 -10.135 1.00 97.69 80 ARG A O 1
ATOM 666 N N . ASN A 1 81 ? -2.510 -0.012 -8.138 1.00 98.12 81 ASN A N 1
ATOM 667 C CA . ASN A 1 81 ? -2.601 -1.374 -8.656 1.00 98.12 81 ASN A CA 1
ATOM 668 C C . ASN A 1 81 ? -4.011 -1.982 -8.562 1.00 98.12 81 ASN A C 1
ATOM 670 O O . ASN A 1 81 ? -4.219 -3.067 -9.077 1.00 98.12 81 ASN A O 1
ATOM 674 N N . PHE A 1 82 ? -4.994 -1.292 -7.984 1.00 97.19 82 PHE A N 1
ATOM 675 C CA . PHE A 1 82 ? -6.388 -1.756 -7.938 1.00 97.19 82 PHE A CA 1
ATOM 676 C C . PHE A 1 82 ? -7.086 -1.625 -9.300 1.00 97.19 82 PHE A C 1
ATOM 678 O O . PHE A 1 82 ? -6.781 -0.702 -10.059 1.00 97.19 82 PHE A O 1
ATOM 685 N N . ASP A 1 83 ? -8.064 -2.497 -9.581 1.00 97.12 83 ASP A N 1
ATOM 686 C CA . ASP A 1 83 ? -8.927 -2.427 -10.777 1.00 97.12 83 ASP A CA 1
ATOM 687 C C . ASP A 1 83 ? -9.994 -1.323 -10.668 1.00 97.12 83 ASP A C 1
ATOM 689 O O . ASP A 1 83 ? -11.203 -1.553 -10.660 1.00 97.12 83 ASP A O 1
ATOM 693 N N . TRP A 1 84 ? -9.530 -0.090 -10.500 1.00 94.00 84 TRP A N 1
ATOM 694 C CA . TRP A 1 84 ? -10.369 1.096 -10.433 1.00 94.00 84 TRP A CA 1
ATOM 695 C C . TRP A 1 84 ? -9.700 2.216 -11.218 1.00 94.00 84 TRP A C 1
ATOM 697 O O . TRP A 1 84 ? -8.751 2.833 -10.733 1.00 94.00 84 TRP A O 1
ATOM 707 N N . PHE A 1 85 ? -10.166 2.439 -12.453 1.00 94.44 85 PHE A N 1
ATOM 708 C CA . PHE A 1 85 ? -9.524 3.346 -13.417 1.00 94.44 85 PHE A CA 1
ATOM 709 C C . PHE A 1 85 ? -8.014 3.054 -13.567 1.00 94.44 85 PHE A C 1
ATOM 711 O O . PHE A 1 85 ? -7.167 3.954 -13.587 1.00 94.44 85 PHE A O 1
ATOM 718 N N . TRP A 1 86 ? -7.663 1.761 -13.612 1.00 97.25 86 TRP A N 1
ATOM 719 C CA . TRP A 1 86 ? -6.274 1.308 -13.638 1.00 97.25 86 TRP A CA 1
ATOM 720 C C . TRP A 1 86 ? -5.558 1.792 -14.900 1.00 97.25 86 TRP A C 1
ATOM 722 O O . TRP A 1 86 ? -6.024 1.599 -16.021 1.00 97.25 86 TRP A O 1
ATOM 732 N N . GLY A 1 87 ? -4.383 2.393 -14.721 1.00 95.56 87 GLY A N 1
ATOM 733 C CA . GLY A 1 87 ? -3.570 2.873 -15.836 1.00 95.56 87 GLY A CA 1
ATOM 734 C C . GLY A 1 87 ? -4.078 4.130 -16.530 1.00 95.56 87 GLY A C 1
ATOM 735 O O . GLY A 1 87 ? -3.527 4.516 -17.561 1.00 95.56 87 GLY A O 1
ATOM 736 N N . GLU A 1 88 ? -5.094 4.779 -15.966 1.00 94.94 88 GLU A N 1
ATOM 737 C CA . GLU A 1 88 ? -5.557 6.081 -16.418 1.00 94.94 88 GLU A CA 1
ATOM 738 C C . GLU A 1 88 ? -4.751 7.210 -15.742 1.00 94.94 88 GLU A C 1
ATOM 740 O O . GLU A 1 88 ? -3.544 7.109 -15.487 1.00 94.94 88 GLU A O 1
ATOM 745 N N . ILE A 1 89 ? -5.407 8.335 -15.464 1.00 93.88 89 ILE A N 1
ATOM 746 C CA . ILE A 1 89 ? -4.785 9.553 -14.951 1.00 93.88 89 ILE A CA 1
ATOM 747 C C . ILE A 1 89 ? -4.218 9.329 -13.542 1.00 93.88 89 ILE A C 1
ATOM 749 O O . ILE A 1 89 ? -4.821 8.691 -12.685 1.00 93.88 89 ILE A O 1
ATOM 753 N N . GLY A 1 90 ? -3.047 9.916 -13.279 1.00 95.00 90 GLY A N 1
ATOM 754 C CA . GLY A 1 90 ? -2.415 9.875 -11.957 1.00 95.00 90 GLY A CA 1
ATOM 755 C C . GLY A 1 90 ? -1.615 8.602 -11.680 1.00 95.00 90 GLY A C 1
ATOM 756 O O . GLY A 1 90 ? -1.220 8.379 -10.533 1.00 95.00 90 GLY A O 1
ATOM 757 N N . SER A 1 91 ? -1.349 7.798 -12.710 1.00 97.00 91 SER A N 1
ATOM 758 C CA . SER A 1 91 ? -0.509 6.600 -12.672 1.00 97.00 91 SER A CA 1
ATOM 759 C C . SER A 1 91 ? 0.603 6.670 -13.732 1.00 97.00 91 SER A C 1
ATOM 761 O O . SER A 1 91 ? 0.686 7.628 -14.506 1.00 97.00 91 SER A O 1
ATOM 763 N N . SER A 1 92 ? 1.517 5.701 -13.742 1.00 97.00 92 SER A N 1
ATOM 764 C CA . SER A 1 92 ? 2.564 5.608 -14.760 1.00 97.00 92 SER A CA 1
ATOM 765 C C . SER A 1 92 ? 2.807 4.167 -15.184 1.00 97.00 92 SER A C 1
ATOM 767 O O . SER A 1 92 ? 2.841 3.259 -14.353 1.00 97.00 92 SER A O 1
ATOM 769 N N . SER A 1 93 ? 3.093 3.981 -16.472 1.00 95.44 93 SER A N 1
ATOM 770 C CA . SER A 1 93 ? 3.591 2.725 -17.036 1.00 95.44 93 SER A CA 1
ATOM 771 C C . SER A 1 93 ? 5.122 2.591 -16.959 1.00 95.44 93 SER A C 1
ATOM 773 O O . SER A 1 93 ? 5.661 1.510 -17.220 1.00 95.44 93 SER A O 1
ATOM 775 N N . ASP A 1 94 ? 5.858 3.643 -16.564 1.00 94.75 94 ASP A N 1
ATOM 776 C CA . ASP A 1 94 ? 7.299 3.533 -16.316 1.00 94.75 94 ASP A CA 1
ATOM 777 C C . ASP A 1 94 ? 7.554 2.857 -14.964 1.00 94.75 94 ASP A C 1
ATOM 779 O O . ASP A 1 94 ? 7.307 3.441 -13.914 1.00 94.75 94 ASP A O 1
ATOM 783 N N . ARG A 1 95 ? 8.131 1.647 -14.986 1.00 95.00 95 ARG A N 1
ATOM 784 C CA . ARG A 1 95 ? 8.517 0.866 -13.790 1.00 95.00 95 ARG A CA 1
ATOM 785 C C . ARG A 1 95 ? 9.344 1.649 -12.771 1.00 95.00 95 ARG A C 1
ATOM 787 O O . ARG A 1 95 ? 9.323 1.359 -11.576 1.00 95.00 95 ARG A O 1
ATOM 794 N N . CYS A 1 96 ? 10.115 2.608 -13.253 1.00 93.81 96 CYS A N 1
ATOM 795 C CA . CYS A 1 96 ? 10.982 3.420 -12.421 1.00 93.81 96 CYS A CA 1
ATOM 796 C C . CYS A 1 96 ? 10.306 4.657 -11.829 1.00 93.81 96 CYS A C 1
ATOM 798 O O . CYS A 1 96 ? 10.957 5.406 -11.108 1.00 93.81 96 CYS A O 1
ATOM 800 N N . SER A 1 97 ? 9.041 4.893 -12.165 1.00 95.69 97 SER A N 1
ATOM 801 C CA . SER A 1 97 ? 8.224 5.913 -11.530 1.00 95.69 97 SER A CA 1
ATOM 802 C C . SER A 1 97 ? 7.844 5.484 -10.111 1.00 95.69 97 SER A C 1
ATOM 804 O O . SER A 1 97 ? 7.646 4.294 -9.836 1.00 95.69 97 SER A O 1
ATOM 806 N N . GLU A 1 98 ? 7.700 6.465 -9.223 1.00 96.50 98 GLU A N 1
ATOM 807 C CA . GLU A 1 98 ? 7.154 6.268 -7.874 1.00 96.50 98 GLU A CA 1
ATOM 808 C C . GLU A 1 98 ? 5.656 5.939 -7.895 1.00 96.50 98 GLU A C 1
ATOM 810 O O . GLU A 1 98 ? 5.153 5.353 -6.945 1.00 96.50 98 GLU A O 1
ATOM 815 N N . ILE A 1 99 ? 4.962 6.259 -8.994 1.00 97.56 99 ILE A N 1
ATOM 816 C CA . ILE A 1 99 ? 3.533 5.974 -9.217 1.00 97.56 99 ILE A CA 1
ATOM 817 C C . ILE A 1 99 ? 3.324 4.857 -10.252 1.00 97.56 99 ILE A C 1
ATOM 819 O O . ILE A 1 99 ? 2.347 4.863 -11.004 1.00 97.56 99 ILE A O 1
ATOM 823 N N . TYR A 1 100 ? 4.280 3.928 -10.354 1.00 97.56 100 TYR A N 1
ATOM 824 C CA . TYR A 1 100 ? 4.184 2.806 -11.286 1.00 97.56 100 TYR A CA 1
ATOM 825 C C . TYR A 1 100 ? 3.010 1.887 -10.928 1.00 97.56 100 TYR A C 1
ATOM 827 O O . TYR A 1 100 ? 2.975 1.335 -9.832 1.00 97.56 100 TYR A O 1
ATOM 835 N N . GLN A 1 101 ? 2.094 1.685 -11.874 1.00 97.81 101 GLN A N 1
ATOM 836 C CA . GLN A 1 101 ? 0.809 0.998 -11.672 1.00 97.81 101 GLN A CA 1
ATOM 837 C C . GLN A 1 101 ? 0.870 -0.538 -11.642 1.00 97.81 101 GLN A C 1
ATOM 839 O O . GLN A 1 101 ? -0.145 -1.184 -11.405 1.00 97.81 101 GLN A O 1
ATOM 844 N N . GLY A 1 102 ? 2.023 -1.139 -11.943 1.00 97.38 102 GLY A N 1
ATOM 845 C CA . GLY A 1 102 ? 2.147 -2.590 -12.120 1.00 97.38 102 GLY A CA 1
ATOM 846 C C . GLY A 1 102 ? 1.928 -3.048 -13.563 1.00 97.38 102 GLY A C 1
ATOM 847 O O . GLY A 1 102 ? 1.909 -2.246 -14.499 1.00 97.38 102 GLY A O 1
ATOM 848 N N . LYS A 1 103 ? 1.871 -4.368 -13.769 1.00 96.44 103 LYS A N 1
ATOM 849 C CA . LYS A 1 103 ? 1.720 -4.971 -15.113 1.00 96.44 103 LYS A CA 1
ATOM 850 C C . LYS A 1 103 ? 0.258 -5.171 -15.517 1.00 96.44 103 LYS A C 1
ATOM 852 O O . LYS A 1 103 ? -0.035 -5.210 -16.706 1.00 96.44 103 LYS A O 1
ATOM 857 N N . ALA A 1 104 ? -0.603 -5.323 -14.526 1.00 97.62 104 ALA A N 1
ATOM 858 C CA . ALA A 1 104 ? -2.041 -5.508 -14.621 1.00 97.62 104 ALA A CA 1
ATOM 859 C C . ALA A 1 104 ? -2.652 -5.005 -13.301 1.00 97.62 104 ALA A C 1
ATOM 861 O O . ALA A 1 104 ? -1.899 -4.865 -12.326 1.00 97.62 104 ALA A O 1
ATOM 862 N N . PRO A 1 105 ? -3.966 -4.741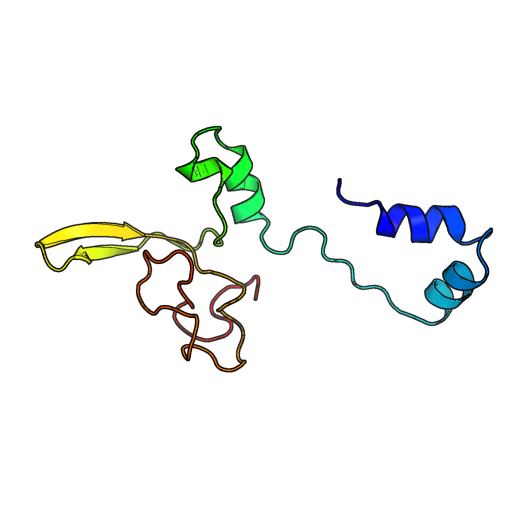 -13.242 1.00 97.44 105 PRO A N 1
ATOM 863 C CA . PRO A 1 105 ? -4.632 -4.602 -11.955 1.00 97.44 105 PRO A CA 1
ATOM 864 C C . PRO A 1 105 ? -4.434 -5.874 -11.116 1.00 97.44 105 PRO A C 1
ATOM 866 O O . PRO A 1 105 ? -4.375 -6.976 -11.666 1.00 97.44 105 PRO A O 1
ATOM 869 N N . PHE A 1 106 ? -4.300 -5.711 -9.801 1.00 97.62 106 PHE A N 1
ATOM 870 C CA . PHE A 1 106 ? -4.053 -6.773 -8.822 1.00 97.62 106 PHE A CA 1
ATOM 871 C C . PHE A 1 106 ? -2.844 -7.659 -9.172 1.00 97.62 106 PHE A C 1
ATOM 873 O O . PHE A 1 106 ? -2.844 -8.869 -8.950 1.00 97.62 106 PHE A O 1
ATOM 880 N N . SER A 1 107 ? -1.805 -7.071 -9.781 1.00 97.50 107 SER A N 1
ATOM 881 C CA . SER A 1 107 ? -0.578 -7.808 -10.107 1.00 97.50 107 SER A CA 1
ATOM 882 C C . SER A 1 107 ? 0.279 -8.109 -8.884 1.00 97.50 107 SER A C 1
ATOM 884 O O . SER A 1 107 ? 1.114 -9.012 -8.937 1.00 97.50 107 SER A O 1
ATOM 886 N N . GLU A 1 108 ? 0.096 -7.349 -7.810 1.00 97.75 108 GLU A N 1
ATOM 887 C CA . GLU A 1 108 ? 0.808 -7.520 -6.553 1.00 97.75 108 GLU A CA 1
ATOM 888 C C . GLU A 1 108 ? -0.088 -8.218 -5.530 1.00 97.75 108 GLU A C 1
ATOM 890 O O . GLU A 1 108 ? -1.280 -7.940 -5.456 1.00 97.75 108 GLU A O 1
ATOM 895 N N . ALA A 1 109 ? 0.484 -9.110 -4.719 1.00 95.06 109 ALA A N 1
ATOM 896 C CA . ALA A 1 109 ? -0.279 -9.880 -3.735 1.00 95.06 109 ALA A CA 1
ATOM 897 C C . ALA A 1 109 ? -0.847 -9.010 -2.599 1.00 95.06 109 ALA A C 1
ATOM 899 O O . ALA A 1 109 ? -1.764 -9.431 -1.900 1.00 95.06 109 ALA A O 1
ATOM 900 N N . GLU A 1 110 ? -0.280 -7.819 -2.395 1.00 95.12 110 GLU A N 1
ATOM 901 C CA . GLU A 1 110 ? -0.719 -6.851 -1.392 1.00 95.12 110 GLU A CA 1
ATOM 902 C C . GLU A 1 110 ? -1.888 -5.956 -1.858 1.00 95.12 110 GLU A C 1
ATOM 904 O O . GLU A 1 110 ? -2.303 -5.073 -1.103 1.00 95.12 110 GLU A O 1
ATOM 909 N N . SER A 1 111 ? -2.371 -6.116 -3.100 1.00 88.06 111 SER A N 1
ATOM 910 C CA . SER A 1 111 ? -3.463 -5.324 -3.702 1.00 88.06 111 SER A CA 1
ATOM 911 C C . SER A 1 111 ? -4.735 -6.135 -3.910 1.00 88.06 111 SER A C 1
ATOM 913 O O . SER A 1 111 ? -4.634 -7.332 -4.251 1.00 88.06 111 SER A O 1
#

Organism: Teladorsagia circumcincta (NCBI:txid45464)

Radius of gyration: 19.25 Å; chains: 1; bounding box: 44×20×54 Å

Foldseek 3Di:
DFCPVVCCLPVCCVPDPVSVCCVVPDDDDDDRDLQVQLVVQLVPDDPCVRVVRQFHFADWDWDQDPVRDIDIAGGARLVQQAPDCHPHPPADCPRRDSRHHDPHRPPDVSD

Secondary structure (DSSP, 8-state):
---HHHHHHHHTTTT-HHHHHHHHH------S-S-HHHHHHHHS--SHHHHT--S--PPPEEEE-TTS-EEEE----GGG-SSSSTTSTT-BS-TTSTTB--SSTT-STT-